Protein AF-A0A5N5G8Z6-F1 (afdb_monomer)

Mean predicted aligned error: 5.52 Å

Organism: NCBI:txid2448454

Solvent-accessible surface area (backbone atoms only — not comparable to full-atom values): 5431 Å² total; per-residue (Å²): 133,86,79,91,55,65,64,52,38,57,60,56,54,50,52,50,63,72,67,51,56,96,85,67,80,46,72,41,72,44,65,48,80,39,23,34,40,72,87,65,80,58,36,77,50,53,70,70,62,44,65,68,45,72,74,49,57,103,89,36,77,55,52,76,90,73,63,85,69,47,73,46,77,48,74,81,45,75,64,28,47,69,94,41,111

Secondary structure (DSSP, 8-state):
-PPP-GGG-HHHHHHHHHHS-TT---EEEEEEEEEEETTTTTEEPPHHHHHTS---BTTBPPPGGG--SEEEEEEEEEEEETTB-

Sequence (85 aa):
MGEESTSRFPDLINIVNASCKPDAETFILDAEVVAVDRNNGHKLMSFQELSSRGRGGRDTSITLDSIKVDVCVFVFDIMFANGKQ

InterPro domains:
  IPR012310 DNA ligase, ATP-dependent, central [PF01068] (2-84)
  IPR050191 ATP-dependent DNA ligase [PTHR45674] (2-85)

Radius of gyration: 14.23 Å; Cα contacts (8 Å, |Δi|>4): 106; chains: 1; bounding box: 32×32×38 Å

Foldseek 3Di:
DDDDQCLLCVVVVVVCVVPDDPPFDDWDFDKDKWWFDPPPVGDTDDVVLVVPRDRADPPGGDDPVNTPTDIDIGTDDTPDTDHGD

pLDDT: mean 86.07, std 11.47, range [45.09, 95.94]

Structure (mmCIF, N/CA/C/O backbone):
data_AF-A0A5N5G8Z6-F1
#
_entry.id   AF-A0A5N5G8Z6-F1
#
loop_
_atom_site.group_PDB
_atom_site.id
_atom_site.type_symbol
_atom_site.label_atom_id
_atom_site.label_alt_id
_atom_site.label_comp_id
_atom_site.label_asym_id
_atom_site.label_entity_id
_atom_site.label_seq_id
_atom_s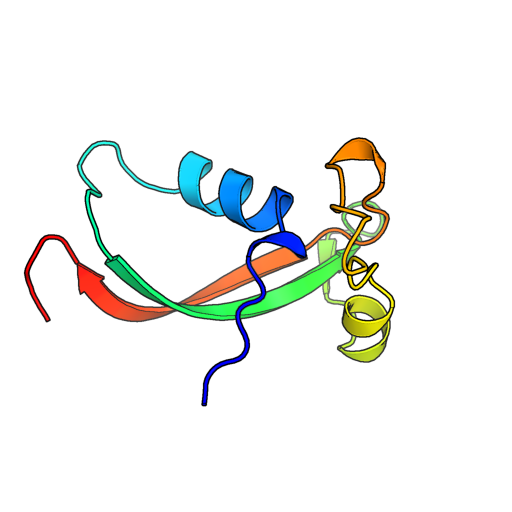ite.pdbx_PDB_ins_code
_atom_site.Cartn_x
_atom_site.Cartn_y
_atom_site.Cartn_z
_atom_site.occupancy
_atom_site.B_iso_or_equiv
_atom_site.auth_seq_id
_atom_site.auth_comp_id
_atom_site.auth_asym_id
_atom_site.auth_atom_id
_atom_site.pdbx_PDB_model_num
ATOM 1 N N . MET A 1 1 ? 14.530 5.318 16.269 1.00 45.09 1 MET A N 1
ATOM 2 C CA . MET A 1 1 ? 13.902 6.507 15.658 1.00 45.09 1 MET A CA 1
ATOM 3 C C . MET A 1 1 ? 13.287 6.035 14.356 1.00 45.09 1 MET A C 1
ATOM 5 O O . MET A 1 1 ? 14.045 5.590 13.506 1.00 45.09 1 MET A O 1
ATOM 9 N N . GLY A 1 2 ? 11.957 5.989 14.252 1.00 63.88 2 GLY A N 1
ATOM 10 C CA . GLY A 1 2 ? 11.297 5.619 12.996 1.00 63.88 2 GLY A CA 1
ATOM 11 C C . GLY A 1 2 ? 11.518 6.711 11.952 1.00 63.88 2 GLY A C 1
ATOM 12 O O . GLY A 1 2 ? 11.463 7.893 12.291 1.00 63.88 2 GLY A O 1
ATOM 13 N N . GLU A 1 3 ? 11.825 6.330 10.715 1.00 77.25 3 GLU A N 1
ATOM 14 C CA . GLU A 1 3 ? 11.900 7.274 9.600 1.00 77.25 3 GLU A CA 1
ATOM 15 C C . GLU A 1 3 ? 10.481 7.546 9.088 1.00 77.25 3 GLU A C 1
ATOM 17 O O . GLU A 1 3 ? 9.755 6.625 8.715 1.00 77.25 3 GLU A O 1
ATOM 22 N N . GLU A 1 4 ? 10.075 8.813 9.071 1.00 81.50 4 GLU A N 1
ATOM 23 C CA . GLU A 1 4 ? 8.818 9.233 8.452 1.00 81.50 4 GLU A CA 1
ATOM 24 C C . GLU A 1 4 ? 8.931 9.030 6.931 1.00 81.50 4 GLU A C 1
ATOM 26 O O . GLU A 1 4 ? 9.843 9.559 6.296 1.00 81.50 4 GLU A O 1
ATOM 31 N N . SER A 1 5 ? 8.051 8.203 6.360 1.00 83.62 5 SER A N 1
ATOM 32 C CA . SER A 1 5 ? 8.115 7.795 4.947 1.00 83.62 5 SER A CA 1
ATOM 33 C C . SER A 1 5 ? 6.807 8.020 4.182 1.00 83.62 5 SER A C 1
ATOM 35 O O . SER A 1 5 ? 6.717 7.633 3.019 1.00 83.62 5 SER A O 1
ATOM 37 N N . THR A 1 6 ? 5.796 8.653 4.783 1.00 84.88 6 THR A N 1
ATOM 38 C CA . THR A 1 6 ? 4.437 8.785 4.220 1.00 84.88 6 THR A CA 1
ATOM 39 C C . THR A 1 6 ? 4.462 9.450 2.847 1.00 84.88 6 THR A C 1
ATOM 41 O O . THR A 1 6 ? 3.843 8.971 1.899 1.00 84.88 6 THR A O 1
ATOM 44 N N . SER A 1 7 ? 5.265 10.506 2.698 1.00 82.44 7 SER A N 1
ATOM 45 C CA . SER A 1 7 ? 5.422 11.250 1.439 1.00 82.44 7 SER A CA 1
ATOM 46 C C . SER A 1 7 ? 6.008 10.426 0.279 1.00 82.44 7 SER A C 1
ATOM 48 O O . SER A 1 7 ? 5.854 10.806 -0.884 1.00 82.44 7 SER A O 1
ATOM 50 N N . ARG A 1 8 ? 6.652 9.285 0.567 1.00 82.62 8 ARG A N 1
ATOM 51 C CA . ARG A 1 8 ? 7.212 8.364 -0.438 1.00 82.62 8 ARG A CA 1
ATOM 52 C C . ARG A 1 8 ? 6.175 7.377 -0.981 1.00 82.62 8 ARG A C 1
ATOM 54 O O . ARG A 1 8 ? 6.366 6.802 -2.058 1.00 82.62 8 ARG A O 1
ATOM 61 N N . PHE A 1 9 ? 5.075 7.189 -0.255 1.00 86.88 9 PHE A N 1
ATOM 62 C CA . PHE A 1 9 ? 4.068 6.168 -0.533 1.00 86.88 9 PHE A CA 1
ATOM 63 C C . PHE A 1 9 ? 2.640 6.741 -0.612 1.00 86.88 9 PHE A C 1
ATOM 65 O O . PHE A 1 9 ? 1.761 6.315 0.134 1.00 86.88 9 PHE A O 1
ATOM 72 N N . PRO A 1 10 ? 2.357 7.700 -1.515 1.00 89.44 10 PRO A N 1
ATOM 73 C CA . PRO A 1 10 ? 1.005 8.257 -1.656 1.00 89.44 10 PRO A CA 1
ATOM 74 C C . PRO A 1 10 ? -0.033 7.221 -2.135 1.00 89.44 10 PRO A C 1
ATOM 76 O O . PRO A 1 10 ? -1.207 7.297 -1.792 1.00 89.44 10 PRO A O 1
ATOM 79 N N . ASP A 1 11 ? 0.393 6.225 -2.905 1.00 90.69 11 ASP A N 1
ATOM 80 C CA . ASP A 1 1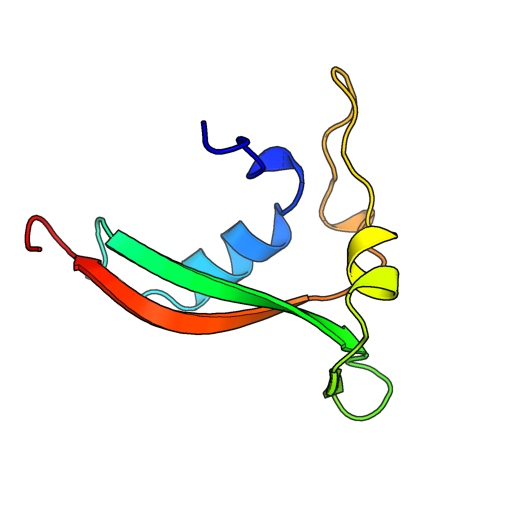1 ? -0.399 5.055 -3.297 1.00 90.69 11 ASP A CA 1
ATOM 81 C C . ASP A 1 11 ? -0.732 4.142 -2.112 1.00 90.69 11 ASP A C 1
ATOM 83 O O . ASP A 1 11 ? -1.851 3.645 -2.037 1.00 90.69 11 ASP A O 1
ATOM 87 N N . LEU A 1 12 ? 0.192 3.955 -1.164 1.00 91.38 12 LEU A N 1
ATOM 88 C CA . LEU A 1 12 ? -0.052 3.187 0.059 1.00 91.38 12 LEU A CA 1
ATOM 89 C C . LEU A 1 12 ? -1.186 3.809 0.872 1.00 91.38 12 LEU A C 1
ATOM 91 O O . LEU A 1 12 ? -2.068 3.092 1.335 1.00 91.38 12 LEU A O 1
ATOM 95 N N . ILE A 1 13 ? -1.202 5.140 0.980 1.00 90.38 13 ILE A N 1
ATOM 96 C CA . ILE A 1 13 ? -2.284 5.884 1.636 1.00 90.38 13 ILE A CA 1
ATOM 97 C C . ILE A 1 13 ? -3.620 5.578 0.948 1.00 90.38 13 ILE A C 1
ATOM 99 O O . ILE A 1 13 ? -4.607 5.274 1.615 1.00 90.38 13 ILE A O 1
ATOM 103 N N . ASN A 1 14 ? -3.648 5.591 -0.388 1.00 91.69 14 ASN A N 1
ATOM 104 C CA . ASN A 1 14 ? -4.854 5.267 -1.148 1.00 91.69 14 ASN A CA 1
ATOM 105 C C . ASN A 1 14 ? -5.295 3.812 -0.954 1.00 91.69 14 ASN A C 1
ATOM 107 O O . ASN A 1 14 ? -6.485 3.565 -0.775 1.00 91.69 14 ASN A O 1
ATOM 111 N N . ILE A 1 15 ? -4.359 2.858 -0.966 1.00 92.56 15 ILE A N 1
ATOM 112 C CA . ILE A 1 15 ? -4.642 1.434 -0.740 1.00 92.56 15 ILE A CA 1
ATOM 113 C C . ILE A 1 15 ? -5.265 1.237 0.640 1.00 92.56 15 ILE A C 1
ATOM 115 O O . ILE A 1 15 ? -6.292 0.570 0.755 1.00 92.56 15 ILE A O 1
ATOM 119 N N . VAL A 1 16 ? -4.675 1.836 1.676 1.00 92.12 16 VAL A N 1
ATOM 120 C CA . VAL A 1 16 ? -5.167 1.740 3.053 1.00 92.12 16 VAL A CA 1
ATOM 121 C C . VAL A 1 16 ? -6.566 2.349 3.152 1.00 92.12 16 VAL A C 1
ATOM 123 O O . V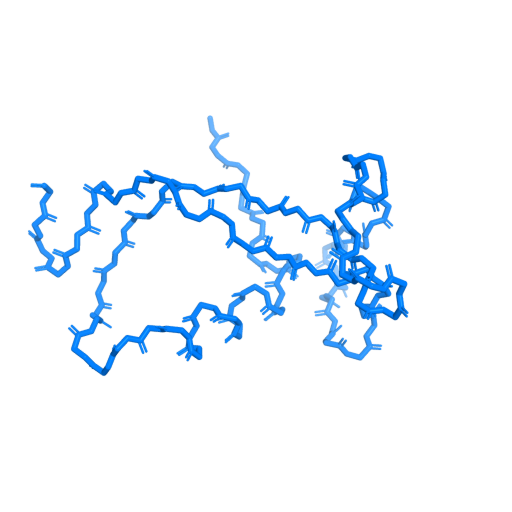AL A 1 16 ? -7.494 1.659 3.562 1.00 92.12 16 VAL A O 1
ATOM 126 N N . ASN A 1 17 ? -6.759 3.581 2.670 1.00 90.38 17 ASN A N 1
ATOM 127 C CA . ASN A 1 17 ? -8.060 4.257 2.705 1.00 90.38 17 ASN A CA 1
ATOM 128 C C . ASN A 1 17 ? -9.155 3.491 1.948 1.00 90.38 17 ASN A C 1
ATOM 130 O O . ASN A 1 17 ? -10.298 3.460 2.393 1.00 90.38 17 ASN A O 1
ATOM 134 N N . ALA A 1 18 ? -8.817 2.863 0.819 1.00 92.38 18 ALA A N 1
ATOM 135 C CA . ALA A 1 18 ? -9.756 2.054 0.045 1.00 92.38 18 ALA A CA 1
ATOM 136 C C . ALA A 1 18 ? -10.049 0.683 0.682 1.00 92.38 18 ALA A C 1
ATOM 138 O O . ALA A 1 18 ? -11.079 0.082 0.383 1.00 92.38 18 ALA A O 1
ATOM 139 N N . SER A 1 19 ? -9.149 0.177 1.531 1.00 90.88 19 SER A N 1
ATOM 140 C CA . SER A 1 19 ? -9.276 -1.137 2.179 1.00 90.88 19 SER A CA 1
ATOM 141 C C . SER A 1 19 ? -9.943 -1.062 3.555 1.00 90.88 19 SER A C 1
ATOM 143 O O . SER A 1 19 ? -10.493 -2.056 4.031 1.00 90.88 19 SER A O 1
ATOM 145 N N . CYS A 1 20 ? -9.890 0.098 4.211 1.00 91.19 20 CYS A N 1
ATOM 146 C CA . CYS A 1 20 ? -10.494 0.308 5.517 1.00 91.19 20 CYS A CA 1
ATOM 147 C C . CYS A 1 20 ? -12.025 0.324 5.441 1.00 91.19 20 CYS A C 1
ATOM 149 O O . CYS A 1 20 ? -12.635 0.863 4.517 1.00 91.19 20 CYS A O 1
ATOM 151 N N . LYS A 1 21 ? -12.659 -0.256 6.461 1.00 89.00 21 LYS A N 1
ATOM 152 C CA . LYS A 1 21 ? -14.105 -0.147 6.644 1.00 89.00 21 LYS A CA 1
ATOM 153 C C . LYS A 1 21 ? -14.476 1.266 7.121 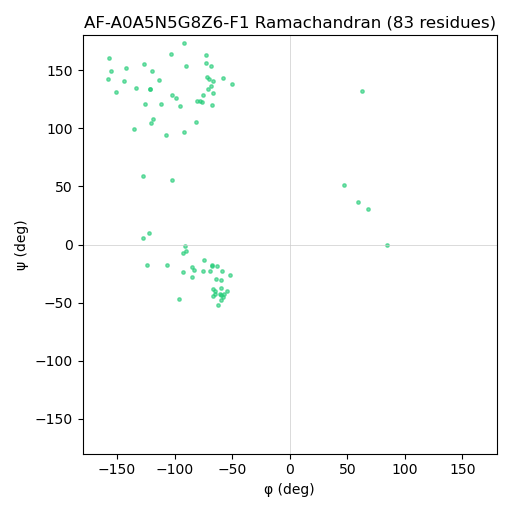1.00 89.00 21 LYS A C 1
ATOM 155 O O . LYS A 1 21 ? -13.648 1.913 7.759 1.00 89.00 21 LYS A O 1
ATOM 160 N N . PRO A 1 22 ? -15.723 1.723 6.898 1.00 88.25 22 PRO A N 1
ATOM 161 C CA . PRO A 1 22 ? -16.166 3.048 7.340 1.00 88.25 22 PRO A CA 1
ATOM 162 C C . PRO A 1 22 ? -16.073 3.296 8.854 1.00 88.25 22 PRO A C 1
ATOM 164 O O . PRO A 1 22 ? -16.048 4.445 9.274 1.00 88.25 22 PRO A O 1
ATOM 167 N N . ASP A 1 23 ? -16.057 2.239 9.668 1.00 89.31 23 ASP A N 1
ATOM 168 C CA . ASP A 1 23 ? -15.958 2.282 11.131 1.00 89.31 23 ASP A CA 1
ATOM 169 C C . ASP A 1 23 ? -14.511 2.228 11.656 1.00 89.31 23 ASP A C 1
ATOM 171 O O . ASP A 1 23 ? -14.292 2.279 12.867 1.00 89.31 23 ASP A O 1
ATOM 175 N N . ALA A 1 24 ? -13.510 2.116 10.778 1.00 90.50 24 ALA A N 1
ATOM 176 C CA . ALA A 1 24 ? -12.106 2.217 11.159 1.00 90.50 24 ALA A CA 1
ATOM 177 C C . ALA A 1 24 ? -11.704 3.698 11.272 1.00 90.50 24 ALA A C 1
ATOM 179 O O . ALA A 1 24 ? -11.532 4.378 10.263 1.00 90.50 24 ALA A O 1
ATOM 180 N N . GLU A 1 25 ? -11.545 4.195 12.500 1.00 88.94 25 GLU A N 1
ATOM 181 C CA . GLU A 1 25 ? -11.210 5.598 12.779 1.00 88.94 25 GLU A CA 1
ATOM 182 C C . GLU A 1 25 ? -9.707 5.796 12.997 1.00 88.94 25 GLU A C 1
ATOM 184 O O . GLU A 1 25 ? -9.101 6.712 12.444 1.00 88.94 25 GLU A O 1
ATOM 189 N N . THR A 1 26 ? -9.091 4.940 13.816 1.00 92.81 26 THR A N 1
ATOM 190 C CA . THR A 1 26 ? -7.657 5.002 14.139 1.00 92.81 26 THR A CA 1
ATOM 191 C C . THR A 1 26 ? -7.095 3.599 14.285 1.00 92.81 26 THR A C 1
ATOM 193 O O . THR A 1 26 ? -7.751 2.732 14.854 1.00 92.81 26 THR A O 1
ATOM 196 N N . PHE A 1 27 ? -5.882 3.353 13.796 1.00 93.75 27 PHE A N 1
ATOM 197 C CA . PHE A 1 27 ? -5.222 2.060 13.965 1.00 93.75 27 PHE A CA 1
ATOM 198 C C . PHE A 1 27 ? -3.701 2.164 13.848 1.00 93.75 27 PHE A C 1
ATOM 200 O O . PHE A 1 27 ? -3.172 3.118 13.278 1.00 93.75 27 PHE A O 1
ATOM 207 N N . ILE A 1 28 ? -3.014 1.151 14.372 1.00 94.12 28 ILE A N 1
ATOM 208 C CA . ILE A 1 28 ? -1.587 0.901 14.158 1.00 94.12 28 ILE A CA 1
ATOM 209 C C . ILE A 1 28 ? -1.463 -0.532 13.649 1.00 94.12 28 ILE A C 1
ATOM 211 O O . ILE A 1 28 ? -1.903 -1.468 14.318 1.00 94.12 28 ILE A O 1
ATOM 215 N N . LEU A 1 29 ? -0.889 -0.682 12.459 1.00 94.06 29 LEU A N 1
ATOM 216 C CA . LEU A 1 29 ? -0.679 -1.968 11.802 1.00 94.06 29 LEU A CA 1
ATOM 217 C C . LEU A 1 29 ? 0.811 -2.249 11.708 1.00 94.06 29 LEU A C 1
ATOM 219 O O . LEU A 1 29 ? 1.581 -1.336 11.400 1.00 94.06 29 LEU A O 1
ATOM 223 N N . ASP A 1 30 ? 1.177 -3.510 11.904 1.00 94.62 30 ASP A N 1
ATOM 224 C CA . ASP A 1 30 ? 2.469 -4.019 11.467 1.00 94.62 30 ASP A CA 1
ATOM 225 C C . ASP A 1 30 ? 2.281 -4.754 10.134 1.00 94.62 30 ASP A C 1
ATOM 227 O O . ASP A 1 30 ? 1.376 -5.588 9.968 1.00 94.62 30 ASP A O 1
ATOM 231 N N . ALA A 1 31 ? 3.060 -4.346 9.136 1.00 95.44 31 ALA A N 1
ATOM 232 C CA . ALA A 1 31 ? 2.833 -4.726 7.753 1.00 95.44 31 ALA A CA 1
ATOM 233 C C . ALA A 1 31 ? 4.111 -4.669 6.916 1.00 95.44 31 ALA A C 1
ATOM 235 O O . ALA A 1 31 ? 4.964 -3.806 7.110 1.00 95.44 31 ALA A O 1
ATOM 236 N N . GLU A 1 32 ? 4.179 -5.539 5.911 1.00 94.56 32 GLU A N 1
ATOM 237 C CA . GLU A 1 32 ? 5.245 -5.540 4.914 1.00 94.56 32 GLU A CA 1
ATOM 238 C C . GLU A 1 32 ? 4.747 -4.909 3.609 1.00 94.56 32 GLU A C 1
ATOM 240 O O . GLU A 1 32 ? 3.714 -5.303 3.057 1.00 94.56 32 GLU A O 1
ATOM 245 N N . VAL A 1 33 ? 5.497 -3.937 3.087 1.00 93.44 33 VAL A N 1
ATOM 246 C CA . VAL A 1 33 ? 5.249 -3.346 1.765 1.00 93.44 33 VAL A CA 1
ATOM 247 C C . VAL A 1 33 ? 6.132 -4.058 0.751 1.00 93.44 33 VAL A C 1
ATOM 249 O O . VAL A 1 33 ? 7.354 -4.000 0.840 1.00 93.44 33 VAL A O 1
ATOM 252 N N . VAL A 1 34 ? 5.523 -4.704 -0.241 1.00 94.38 34 VAL A N 1
ATOM 253 C CA . VAL A 1 34 ? 6.236 -5.519 -1.235 1.00 94.38 34 VAL A CA 1
ATOM 254 C C . VAL A 1 34 ? 5.953 -4.986 -2.631 1.00 94.38 34 VAL A C 1
ATOM 256 O O . VAL A 1 34 ? 4.800 -4.725 -2.977 1.00 94.38 34 VAL A O 1
ATOM 259 N N . ALA A 1 35 ? 6.994 -4.835 -3.449 1.00 94.88 35 ALA A N 1
ATOM 260 C CA . ALA A 1 35 ? 6.830 -4.478 -4.853 1.00 94.88 35 ALA A CA 1
ATOM 261 C C . ALA A 1 35 ? 6.134 -5.614 -5.623 1.00 94.88 35 ALA A C 1
ATOM 263 O O . ALA A 1 35 ? 6.406 -6.793 -5.390 1.00 94.88 35 ALA A O 1
ATOM 264 N N . VAL A 1 36 ? 5.232 -5.268 -6.540 1.00 94.56 36 VAL A N 1
ATOM 265 C CA . VAL A 1 36 ? 4.454 -6.238 -7.317 1.00 94.56 36 VAL A CA 1
ATOM 266 C C . VAL A 1 36 ? 4.445 -5.866 -8.794 1.00 94.56 36 VAL A C 1
ATOM 268 O O . VAL A 1 36 ? 4.189 -4.726 -9.160 1.00 94.56 36 VAL A O 1
ATOM 271 N N . ASP A 1 37 ? 4.670 -6.848 -9.659 1.00 93.81 37 ASP A N 1
ATOM 272 C CA . ASP A 1 37 ? 4.456 -6.704 -11.095 1.00 93.81 37 ASP A CA 1
ATOM 273 C C . ASP A 1 37 ? 3.030 -7.154 -11.432 1.00 93.81 37 ASP A C 1
ATOM 275 O O . ASP A 1 37 ? 2.740 -8.348 -11.573 1.00 93.81 37 ASP A O 1
ATOM 279 N N . ARG A 1 38 ? 2.110 -6.187 -11.532 1.00 90.62 38 ARG A N 1
ATOM 280 C CA . ARG A 1 38 ? 0.695 -6.456 -11.836 1.00 90.62 38 ARG A CA 1
ATOM 281 C C . ARG A 1 38 ? 0.468 -6.944 -13.265 1.00 90.62 38 ARG A C 1
ATOM 283 O O . ARG A 1 38 ? -0.535 -7.607 -13.507 1.00 90.62 38 ARG A O 1
ATOM 290 N N . ASN A 1 39 ? 1.386 -6.658 -14.186 1.00 91.56 39 A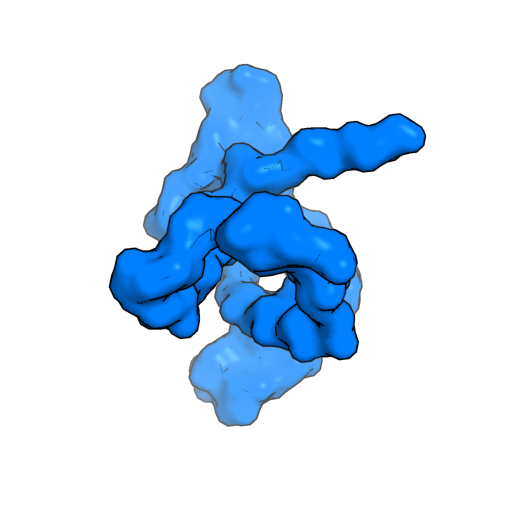SN A N 1
ATOM 291 C CA . ASN A 1 39 ? 1.261 -7.041 -15.591 1.00 91.56 39 ASN A CA 1
ATOM 292 C C . ASN A 1 39 ? 1.766 -8.468 -15.837 1.00 91.56 39 ASN A C 1
ATOM 294 O O . ASN A 1 39 ? 1.279 -9.154 -16.733 1.00 91.56 39 ASN A O 1
ATOM 298 N N . ASN A 1 40 ? 2.706 -8.938 -15.019 1.00 91.19 40 ASN A N 1
ATOM 299 C CA . ASN A 1 40 ? 3.284 -10.275 -15.107 1.00 91.19 40 ASN A CA 1
ATOM 300 C C . ASN A 1 40 ? 2.706 -11.224 -14.044 1.00 91.19 40 ASN A C 1
ATOM 302 O O . ASN A 1 40 ? 3.429 -11.791 -13.222 1.00 91.19 40 ASN A O 1
ATOM 306 N N . GLY A 1 41 ? 1.378 -11.363 -14.029 1.00 89.00 41 GLY A N 1
ATOM 307 C CA . GLY A 1 41 ? 0.687 -12.327 -13.167 1.00 89.00 41 GLY A CA 1
ATOM 308 C C . GLY A 1 41 ? 0.766 -12.026 -11.667 1.00 89.00 41 GLY A C 1
ATOM 309 O O . GLY A 1 41 ? 0.762 -12.957 -10.868 1.00 89.00 41 GLY A O 1
ATOM 310 N N . HIS A 1 42 ? 0.844 -10.749 -11.278 1.00 91.00 42 HIS A N 1
ATOM 311 C CA . HIS A 1 42 ? 0.934 -10.309 -9.876 1.00 91.00 42 HIS A CA 1
ATOM 312 C C . HIS A 1 42 ? 2.157 -10.864 -9.132 1.00 91.00 42 HIS A C 1
ATOM 314 O O . HIS A 1 42 ? 2.095 -11.191 -7.945 1.00 91.00 42 HIS A O 1
ATOM 320 N N . LYS A 1 43 ? 3.286 -10.979 -9.833 1.00 95.19 43 LYS A N 1
ATOM 321 C CA . LYS A 1 43 ? 4.529 -11.501 -9.267 1.00 95.19 43 LYS A CA 1
ATOM 322 C C . LYS A 1 43 ? 5.079 -10.557 -8.192 1.00 95.19 43 LYS A C 1
ATOM 324 O O . LYS A 1 43 ? 5.260 -9.370 -8.447 1.00 95.19 43 LYS A O 1
ATOM 329 N N . LEU A 1 44 ? 5.417 -11.1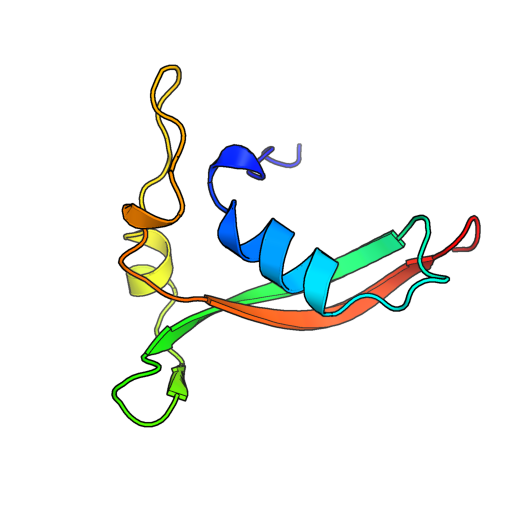02 -7.022 1.00 95.62 44 LEU A N 1
ATOM 330 C CA . LEU A 1 44 ? 6.146 -10.367 -5.985 1.00 95.62 44 LEU A CA 1
ATOM 331 C C . LEU A 1 44 ? 7.600 -10.142 -6.411 1.00 95.62 44 LEU A C 1
ATOM 333 O O . LEU A 1 44 ? 8.274 -11.053 -6.900 1.00 95.62 44 LEU A O 1
ATOM 337 N N . MET A 1 45 ? 8.064 -8.915 -6.226 1.00 95.38 45 MET A N 1
ATOM 338 C CA . MET A 1 45 ? 9.385 -8.447 -6.624 1.00 95.38 45 MET A CA 1
ATOM 339 C C . MET A 1 45 ? 10.309 -8.349 -5.405 1.00 95.38 45 MET A C 1
ATOM 341 O O . MET A 1 45 ? 9.879 -8.390 -4.252 1.00 95.38 45 MET A O 1
ATOM 345 N N . SER A 1 46 ? 11.608 -8.250 -5.661 1.00 94.25 46 SER A N 1
ATOM 346 C CA . SER A 1 46 ? 12.633 -8.160 -4.625 1.00 94.25 46 SER A CA 1
ATOM 347 C C . SER A 1 46 ? 12.642 -6.800 -3.917 1.00 94.25 46 SER A C 1
ATOM 349 O O . SER A 1 46 ? 12.175 -5.782 -4.431 1.00 94.25 46 SER A O 1
ATOM 351 N N . PHE A 1 47 ? 13.287 -6.750 -2.750 1.00 91.38 47 PHE A N 1
ATOM 352 C CA . PHE A 1 47 ? 13.521 -5.494 -2.035 1.00 91.38 47 PHE A CA 1
ATOM 353 C C . PHE A 1 47 ? 14.349 -4.482 -2.844 1.00 91.38 47 PHE A C 1
ATOM 355 O O . PHE A 1 47 ? 14.164 -3.276 -2.697 1.00 91.38 47 PHE A O 1
ATOM 362 N N . GLN A 1 48 ? 15.257 -4.944 -3.710 1.00 90.25 48 GLN A N 1
ATOM 363 C CA . GLN A 1 48 ? 16.049 -4.0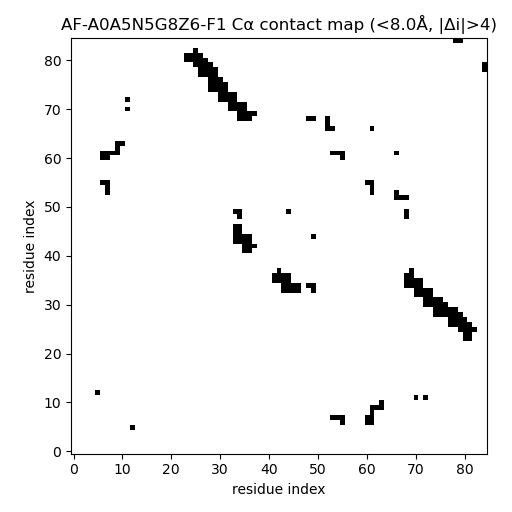55 -4.568 1.00 90.25 48 GLN A CA 1
ATOM 364 C C . GLN A 1 48 ? 15.159 -3.316 -5.573 1.00 90.25 48 GLN A C 1
ATOM 366 O O . GLN A 1 48 ? 15.336 -2.117 -5.788 1.00 90.25 48 GLN A O 1
ATOM 371 N N . GLU A 1 49 ? 14.168 -4.011 -6.134 1.00 92.00 49 GLU A N 1
ATOM 372 C CA . GLU A 1 49 ? 13.172 -3.423 -7.031 1.00 92.00 49 GLU A CA 1
ATOM 373 C C . GLU A 1 49 ? 12.285 -2.424 -6.281 1.00 92.00 49 GLU A C 1
ATOM 375 O O . GLU A 1 49 ? 12.119 -1.296 -6.744 1.00 92.00 49 GLU A O 1
ATOM 380 N N . LEU A 1 50 ? 11.822 -2.757 -5.071 1.00 90.94 50 LEU A N 1
ATOM 381 C CA . LEU A 1 50 ? 11.110 -1.800 -4.216 1.00 90.94 50 LEU A CA 1
ATOM 382 C C . LEU A 1 50 ? 11.971 -0.568 -3.885 1.00 90.94 50 LEU A C 1
ATOM 384 O O . LEU A 1 50 ? 11.505 0.564 -3.970 1.00 90.94 50 LEU A O 1
ATOM 388 N N . SER A 1 51 ? 13.249 -0.772 -3.562 1.00 86.62 51 SER A N 1
ATOM 389 C CA . SER A 1 51 ? 14.200 0.291 -3.207 1.00 86.62 51 SER A CA 1
ATOM 390 C C . SER A 1 51 ? 14.553 1.221 -4.367 1.00 86.62 51 SER A C 1
ATOM 392 O O . SER A 1 51 ? 15.089 2.307 -4.130 1.00 86.62 51 SER A O 1
ATOM 394 N N . SER A 1 52 ? 14.285 0.797 -5.607 1.00 86.19 52 SER A N 1
ATOM 395 C CA . SER A 1 52 ? 14.446 1.616 -6.814 1.00 86.19 52 SER A CA 1
ATOM 396 C C . SER A 1 52 ? 13.349 2.673 -6.966 1.00 86.19 52 SER A C 1
ATOM 398 O O . SER A 1 52 ? 13.479 3.601 -7.769 1.00 86.19 52 SER A O 1
ATOM 400 N N . ARG A 1 53 ? 12.276 2.554 -6.176 1.00 84.56 53 ARG A N 1
ATOM 401 C CA . ARG A 1 53 ? 11.206 3.538 -6.110 1.00 84.56 53 ARG A CA 1
ATOM 402 C C . ARG A 1 53 ? 11.770 4.903 -5.711 1.00 84.56 53 ARG A C 1
ATOM 404 O O . ARG A 1 53 ? 12.699 5.007 -4.906 1.00 84.56 53 ARG A O 1
ATOM 411 N N . GLY A 1 54 ? 11.201 5.963 -6.293 1.00 71.56 54 GLY A N 1
ATOM 412 C CA . GLY A 1 54 ? 11.575 7.336 -5.965 1.00 71.56 54 GLY A CA 1
ATOM 413 C C . GLY A 1 54 ? 11.554 7.546 -4.451 1.00 71.56 54 GLY A C 1
ATOM 414 O O . GLY A 1 54 ? 10.668 7.045 -3.766 1.00 71.56 54 GLY A O 1
ATOM 415 N N . ARG A 1 55 ? 12.552 8.248 -3.911 1.00 66.56 55 ARG A N 1
ATOM 416 C CA . ARG A 1 55 ? 12.653 8.491 -2.462 1.00 66.56 55 ARG A CA 1
ATOM 417 C C . ARG A 1 55 ? 12.007 9.801 -2.018 1.00 66.56 55 ARG A C 1
ATOM 419 O O . ARG A 1 55 ? 11.905 10.021 -0.818 1.00 66.56 55 ARG A O 1
ATOM 426 N N . GLY A 1 56 ? 11.574 10.642 -2.961 1.00 59.22 56 GLY A N 1
ATOM 427 C CA . GLY A 1 56 ? 11.173 12.023 -2.693 1.00 59.22 56 GLY A CA 1
ATOM 428 C C . GLY A 1 56 ? 12.349 12.856 -2.162 1.00 59.22 56 GLY A C 1
ATOM 429 O O . GLY A 1 56 ? 13.117 12.423 -1.304 1.00 59.22 56 GLY A O 1
ATOM 430 N N . GLY A 1 57 ? 12.564 14.044 -2.714 1.00 55.66 57 GLY A N 1
ATOM 431 C CA . GLY A 1 57 ? 13.521 15.010 -2.168 1.00 55.66 57 GLY A CA 1
ATOM 432 C C . GLY A 1 57 ? 12.841 15.963 -1.186 1.00 55.66 57 GLY A C 1
ATOM 433 O O . GLY A 1 57 ? 11.617 15.996 -1.100 1.00 55.66 57 GLY A O 1
ATOM 434 N N . ARG A 1 58 ? 13.630 16.811 -0.508 1.00 49.88 58 ARG A N 1
ATOM 435 C CA . ARG A 1 58 ? 13.109 17.913 0.334 1.00 49.88 58 ARG A CA 1
ATOM 436 C C . ARG A 1 58 ? 12.101 18.817 -0.395 1.00 49.88 58 ARG A C 1
ATOM 438 O O . ARG A 1 58 ? 11.224 19.361 0.259 1.00 49.88 58 ARG A O 1
ATOM 445 N N . ASP A 1 59 ? 12.200 18.898 -1.723 1.00 51.72 59 ASP A N 1
ATOM 446 C CA . ASP A 1 59 ? 11.374 19.758 -2.582 1.00 51.72 59 ASP A CA 1
ATOM 447 C C . ASP A 1 59 ? 10.596 18.978 -3.662 1.00 51.72 59 ASP A C 1
ATOM 449 O O . ASP A 1 59 ? 10.049 19.569 -4.590 1.00 51.72 59 ASP A O 1
ATOM 453 N N . THR A 1 60 ? 10.566 17.641 -3.594 1.00 60.91 60 THR A N 1
ATOM 454 C CA . THR A 1 60 ? 9.892 16.797 -4.598 1.00 60.91 60 THR A CA 1
ATOM 455 C C . THR A 1 60 ? 9.065 15.713 -3.920 1.00 60.91 60 THR A C 1
ATOM 457 O O . THR A 1 60 ? 9.588 14.681 -3.500 1.00 60.91 60 THR A O 1
ATOM 460 N N . SER A 1 61 ? 7.757 15.950 -3.819 1.00 65.06 61 SER A N 1
ATOM 461 C CA . SER A 1 61 ? 6.789 14.916 -3.462 1.00 65.06 61 SER A CA 1
ATOM 462 C C . SER A 1 61 ? 6.616 13.940 -4.625 1.00 65.06 61 SER A C 1
ATOM 464 O O . SER A 1 61 ? 6.670 14.319 -5.797 1.00 65.06 61 SER A O 1
ATOM 466 N N . ILE A 1 62 ? 6.424 12.661 -4.308 1.00 77.00 62 ILE A N 1
ATOM 467 C CA . ILE A 1 62 ? 6.080 11.658 -5.315 1.00 77.00 62 ILE A CA 1
ATOM 468 C C . ILE A 1 62 ? 4.602 11.837 -5.626 1.00 77.00 62 ILE A C 1
ATOM 470 O O . ILE A 1 62 ? 3.769 11.807 -4.723 1.00 77.00 62 ILE A O 1
ATOM 474 N N . THR A 1 63 ? 4.268 12.053 -6.892 1.00 80.94 63 THR A N 1
ATOM 475 C CA . THR A 1 63 ? 2.877 12.057 -7.351 1.00 80.94 63 THR A CA 1
ATOM 476 C C . THR A 1 63 ? 2.483 10.649 -7.774 1.00 80.94 63 THR A C 1
ATOM 478 O O . THR A 1 63 ? 3.344 9.868 -8.188 1.00 80.94 63 THR A O 1
ATOM 481 N N . LEU A 1 64 ? 1.191 10.320 -7.703 1.00 80.38 64 LEU A N 1
ATOM 482 C CA . LEU A 1 64 ? 0.682 9.005 -8.118 1.00 80.38 64 LEU A CA 1
ATOM 483 C C . LEU A 1 64 ? 1.092 8.667 -9.560 1.00 80.38 64 LEU A C 1
ATOM 485 O O . LEU A 1 64 ? 1.542 7.557 -9.820 1.00 80.38 64 LEU A O 1
ATOM 489 N N . ASP A 1 65 ? 1.058 9.654 -10.458 1.00 81.19 65 ASP A N 1
ATOM 490 C CA . ASP A 1 65 ? 1.415 9.488 -11.875 1.00 81.19 65 ASP A CA 1
ATOM 491 C C . ASP A 1 65 ? 2.906 9.185 -12.111 1.00 81.19 65 ASP A C 1
ATOM 493 O O . ASP A 1 65 ? 3.294 8.709 -13.176 1.00 81.19 65 ASP A O 1
ATOM 497 N N . SER A 1 66 ? 3.766 9.475 -11.130 1.00 82.25 66 SER A N 1
ATOM 498 C CA . SER A 1 66 ? 5.212 9.242 -11.219 1.00 82.25 66 SER A CA 1
ATOM 499 C C . SER A 1 66 ? 5.644 7.852 -10.726 1.00 82.25 66 SER A C 1
ATOM 501 O O . SER A 1 66 ? 6.822 7.494 -10.840 1.00 82.25 66 SER A O 1
ATOM 503 N N . ILE A 1 67 ? 4.713 7.060 -10.181 1.00 85.56 67 ILE A N 1
ATOM 504 C CA . ILE A 1 67 ? 4.989 5.732 -9.625 1.00 85.56 67 ILE A CA 1
ATOM 505 C C . ILE A 1 67 ? 5.180 4.726 -10.762 1.00 85.56 67 ILE A C 1
ATOM 507 O O . ILE A 1 67 ? 4.313 4.535 -11.605 1.00 85.56 67 ILE A O 1
ATOM 511 N N . LYS A 1 68 ? 6.345 4.070 -10.773 1.00 86.06 68 LYS A N 1
ATOM 512 C CA . LYS A 1 68 ? 6.697 3.019 -11.746 1.00 86.06 68 LYS A CA 1
ATOM 513 C C . LYS A 1 68 ? 6.682 1.609 -11.164 1.00 86.06 68 LYS A C 1
ATOM 515 O O . LYS A 1 68 ? 6.714 0.644 -11.917 1.00 86.06 68 LYS A O 1
ATOM 520 N N . VAL A 1 69 ? 6.718 1.505 -9.838 1.00 89.50 69 VAL A N 1
ATOM 521 C CA . VAL A 1 69 ? 6.772 0.241 -9.103 1.00 89.50 69 VAL A CA 1
ATOM 522 C C . VAL A 1 69 ? 5.523 0.181 -8.244 1.00 89.50 69 VAL A C 1
ATOM 524 O O . VAL A 1 69 ? 5.417 0.926 -7.267 1.00 89.50 69 VAL A O 1
ATOM 527 N N . ASP A 1 70 ? 4.588 -0.681 -8.632 1.00 91.69 70 ASP A N 1
ATOM 528 C CA . ASP A 1 70 ? 3.392 -0.946 -7.843 1.00 91.69 70 ASP A CA 1
ATOM 529 C C . ASP A 1 70 ? 3.758 -1.685 -6.558 1.00 91.69 70 ASP A C 1
ATOM 531 O O . ASP A 1 70 ? 4.747 -2.422 -6.491 1.00 91.69 70 ASP A O 1
ATOM 535 N N . VAL A 1 71 ? 2.922 -1.521 -5.536 1.00 93.31 71 VAL A N 1
ATOM 536 C CA . VAL A 1 71 ? 3.090 -2.199 -4.251 1.00 93.31 71 VAL A CA 1
ATOM 537 C C . VAL A 1 71 ? 1.835 -2.964 -3.834 1.00 93.31 71 VAL A C 1
ATOM 539 O O . VAL A 1 71 ? 0.710 -2.653 -4.242 1.00 93.31 71 VAL A O 1
ATOM 542 N N . CYS A 1 72 ? 2.056 -3.97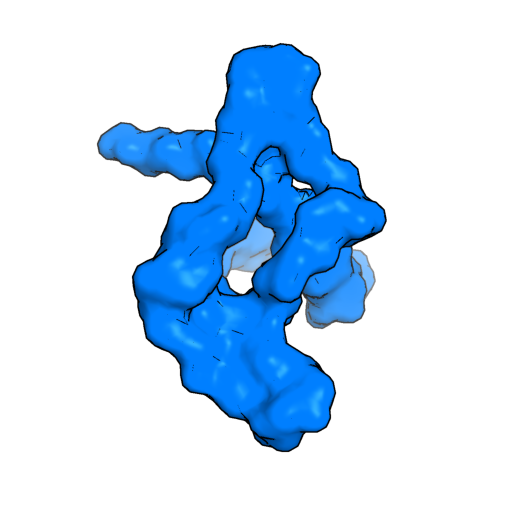1 -2.996 1.00 93.62 72 CYS A N 1
ATOM 543 C CA . CYS A 1 72 ? 1.060 -4.648 -2.178 1.00 93.62 72 CYS A CA 1
ATOM 544 C C . CYS A 1 72 ? 1.437 -4.499 -0.701 1.00 93.62 72 CYS A C 1
ATOM 546 O O . CYS A 1 72 ? 2.617 -4.433 -0.356 1.00 93.62 72 CYS A O 1
ATOM 548 N N . VAL A 1 73 ? 0.422 -4.471 0.160 1.00 94.38 73 VAL A N 1
ATOM 549 C CA . VAL A 1 73 ? 0.577 -4.357 1.615 1.00 94.38 73 VAL A CA 1
ATOM 550 C C . VAL A 1 73 ? 0.141 -5.662 2.246 1.00 94.38 73 VAL A C 1
ATOM 552 O O . VAL A 1 73 ? -1.006 -6.075 2.079 1.00 94.38 73 VAL A O 1
ATOM 555 N N . PHE A 1 74 ? 1.045 -6.300 2.975 1.00 94.50 74 PHE A N 1
ATOM 556 C CA . PHE A 1 74 ? 0.775 -7.523 3.715 1.00 94.50 74 PHE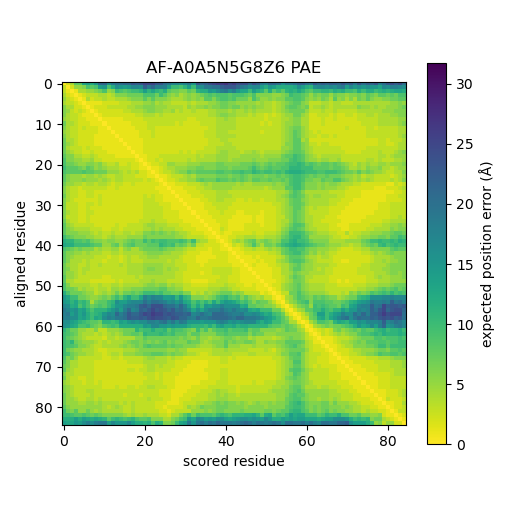 A CA 1
ATOM 557 C C . PHE A 1 74 ? 0.738 -7.198 5.200 1.00 94.50 74 PHE A C 1
ATOM 559 O O . PHE A 1 74 ? 1.772 -7.147 5.859 1.00 94.50 74 PHE A O 1
ATOM 566 N N . VAL A 1 75 ? -0.463 -6.946 5.712 1.00 94.81 75 VAL A N 1
ATOM 567 C CA . VAL A 1 75 ? -0.693 -6.713 7.141 1.00 94.81 75 VAL A CA 1
ATOM 568 C C . VAL A 1 75 ? -0.629 -8.049 7.873 1.00 94.81 75 VAL A C 1
ATOM 570 O O . VAL A 1 75 ? -1.317 -8.992 7.478 1.00 94.81 75 VAL A O 1
ATOM 573 N N . PHE A 1 76 ? 0.177 -8.130 8.928 1.00 95.94 76 PHE A N 1
ATOM 574 C CA . PHE A 1 76 ? 0.332 -9.352 9.723 1.00 95.94 76 PHE A CA 1
ATOM 575 C C . PHE A 1 76 ? 0.031 -9.156 11.211 1.00 95.94 76 PHE A C 1
ATOM 577 O O . PHE A 1 76 ? -0.244 -10.149 11.882 1.00 95.94 76 PHE A O 1
ATOM 584 N N . ASP A 1 77 ? 0.012 -7.917 11.713 1.00 95.38 77 ASP A N 1
ATOM 585 C CA . ASP A 1 77 ? -0.435 -7.620 13.076 1.00 95.38 77 ASP A CA 1
ATOM 586 C C . ASP A 1 77 ? -1.228 -6.304 13.152 1.00 95.38 77 ASP A C 1
ATOM 588 O O . ASP A 1 77 ? -1.031 -5.379 12.358 1.00 95.38 77 ASP A O 1
ATOM 592 N N . ILE A 1 78 ? -2.134 -6.226 14.125 1.00 93.12 78 ILE A N 1
ATOM 593 C CA . ILE A 1 78 ? -2.883 -5.022 14.484 1.00 93.12 78 ILE A CA 1
ATOM 594 C C . ILE A 1 78 ? -2.558 -4.715 15.937 1.00 93.12 78 ILE A C 1
ATOM 596 O O . ILE A 1 78 ? -3.080 -5.344 16.852 1.00 93.12 78 ILE A O 1
ATOM 600 N N . MET A 1 79 ? -1.718 -3.708 16.142 1.00 93.88 79 MET A N 1
ATOM 601 C CA . MET A 1 79 ? -1.282 -3.315 17.478 1.00 93.88 79 MET A CA 1
ATOM 602 C C . MET A 1 79 ? -2.281 -2.390 18.173 1.00 93.88 79 MET A C 1
ATOM 604 O O . MET A 1 79 ? -2.224 -2.237 19.385 1.00 93.88 79 MET A O 1
ATOM 608 N N . PHE A 1 80 ? -3.131 -1.698 17.413 1.00 93.62 80 PHE A N 1
ATOM 609 C CA . PHE A 1 80 ? -4.116 -0.763 17.948 1.00 93.62 80 PHE A CA 1
ATOM 610 C C . PHE A 1 80 ? -5.256 -0.561 16.953 1.00 93.62 80 PHE A C 1
ATOM 612 O O . PHE A 1 80 ? -5.007 -0.456 15.752 1.00 93.62 80 PHE A O 1
ATOM 619 N N . ALA A 1 81 ? -6.488 -0.439 17.443 1.00 93.12 81 ALA A N 1
ATOM 620 C CA . ALA A 1 81 ? -7.655 -0.052 16.659 1.00 93.12 81 ALA A CA 1
ATOM 621 C C . ALA A 1 81 ? -8.697 0.677 17.525 1.00 93.12 81 ALA A C 1
ATOM 623 O O . ALA A 1 81 ? -9.082 0.196 18.591 1.00 93.12 81 ALA A O 1
ATOM 624 N N . ASN A 1 82 ? -9.190 1.825 17.053 1.00 90.75 82 ASN A N 1
ATOM 625 C CA . ASN A 1 82 ? -10.301 2.592 17.629 1.00 90.75 82 ASN A CA 1
ATOM 626 C C . ASN A 1 82 ? -10.196 2.791 19.153 1.00 90.75 82 ASN A C 1
ATOM 628 O O . ASN A 1 82 ? -11.127 2.496 19.907 1.00 90.75 82 ASN A O 1
ATOM 632 N N . GLY A 1 83 ? -9.038 3.266 19.622 1.00 87.06 83 GLY A N 1
ATOM 633 C CA . GLY A 1 83 ? -8.816 3.537 21.047 1.00 87.06 83 GLY A CA 1
ATOM 634 C C . GLY A 1 83 ? -8.378 2.329 21.878 1.00 87.06 83 GLY A C 1
ATOM 635 O O . GLY A 1 83 ? -8.191 2.480 23.085 1.00 87.06 83 GLY A O 1
ATOM 636 N N . LYS A 1 84 ? -8.230 1.143 21.275 1.00 74.25 84 LYS A N 1
ATOM 637 C CA . LYS A 1 84 ? -7.912 -0.106 21.978 1.00 74.25 84 LYS A CA 1
ATOM 638 C C . LYS A 1 84 ? -6.622 -0.720 21.451 1.00 74.25 84 LYS A C 1
ATOM 640 O O . LYS A 1 84 ? -6.440 -0.800 20.240 1.00 74.25 84 LYS A O 1
ATOM 645 N N . GLN A 1 85 ? -5.768 -1.136 22.381 1.00 69.75 85 GLN A N 1
ATOM 646 C CA . GLN A 1 85 ? -4.540 -1.893 22.146 1.00 69.75 85 GLN A CA 1
ATOM 647 C C . GLN A 1 85 ? -4.806 -3.379 22.387 1.00 69.75 85 GLN A C 1
ATOM 649 O O . GLN A 1 85 ? -5.550 -3.674 23.353 1.00 69.75 85 GLN A O 1
#